Protein AF-A0A6L6IT18-F1 (afdb_monomer)

pLDDT: mean 84.77, std 12.73, range [41.53, 96.62]

Organism: NCBI:txid2675752

Mean predicted aligned error: 7.25 Å

Radius of gyration: 15.09 Å; Cα contacts (8 Å, |Δi|>4): 44; chains: 1; bounding box: 24×24×49 Å

Structure (mmCIF, N/CA/C/O backbone):
data_AF-A0A6L6IT18-F1
#
_entry.id   AF-A0A6L6IT18-F1
#
loop_
_atom_site.group_PDB
_atom_site.id
_atom_site.type_symbol
_atom_site.label_atom_id
_atom_site.label_alt_id
_atom_site.label_comp_id
_atom_site.label_asym_id
_atom_site.label_entity_id
_atom_site.label_seq_id
_atom_site.pdbx_PDB_ins_code
_atom_site.Cartn_x
_atom_site.Cartn_y
_atom_site.Cartn_z
_atom_site.occupancy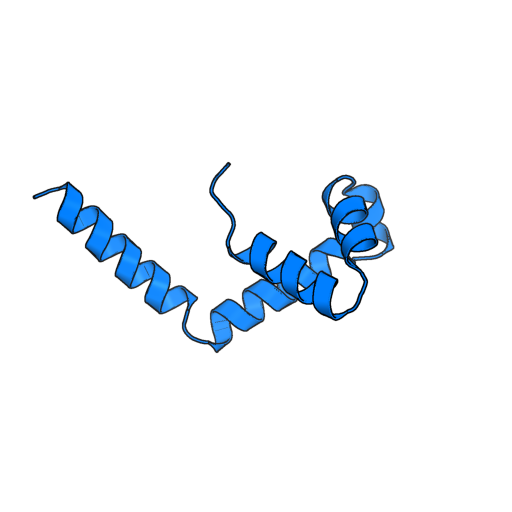
_atom_site.B_iso_or_equiv
_atom_site.auth_seq_id
_atom_site.auth_comp_id
_atom_site.auth_asym_id
_atom_site.auth_atom_id
_atom_site.pdbx_PDB_model_num
ATOM 1 N N . MET A 1 1 ? -6.912 13.785 -10.125 1.00 41.53 1 MET A N 1
ATOM 2 C CA . MET A 1 1 ? -6.422 12.832 -9.108 1.00 41.53 1 MET A CA 1
ATOM 3 C C . MET A 1 1 ? -5.768 11.692 -9.871 1.00 41.53 1 MET A C 1
ATOM 5 O O . MET A 1 1 ? -6.475 10.912 -10.490 1.00 41.53 1 MET A O 1
ATOM 9 N N . LYS A 1 2 ? -4.437 11.731 -10.012 1.00 43.78 2 LYS A N 1
ATOM 10 C CA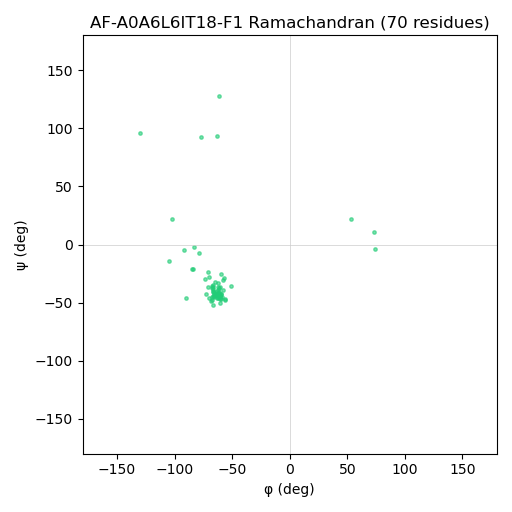 . LYS A 1 2 ? -3.672 10.757 -10.806 1.00 43.78 2 LYS A CA 1
ATOM 11 C C . LYS A 1 2 ? -3.898 9.387 -10.168 1.00 43.78 2 LYS A C 1
ATOM 13 O O . LYS A 1 2 ? -3.794 9.280 -8.953 1.00 43.78 2 LYS A O 1
ATOM 18 N N . ASP A 1 3 ? -4.296 8.412 -10.970 1.00 54.56 3 ASP A N 1
ATOM 19 C CA . ASP A 1 3 ? -4.695 7.083 -10.523 1.00 54.56 3 ASP A CA 1
ATOM 20 C C . ASP A 1 3 ? -3.507 6.378 -9.849 1.00 54.56 3 ASP A C 1
ATOM 22 O O . ASP A 1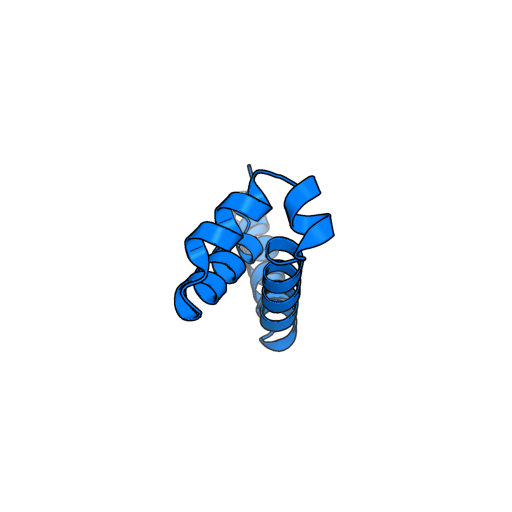 3 ? -2.629 5.824 -10.512 1.00 54.56 3 ASP A O 1
ATOM 26 N N . ASP A 1 4 ? -3.431 6.510 -8.525 1.00 83.88 4 ASP A N 1
ATOM 27 C CA . ASP A 1 4 ? -2.256 6.164 -7.739 1.00 83.88 4 ASP A CA 1
ATOM 28 C C . ASP A 1 4 ? -2.197 4.644 -7.582 1.00 83.88 4 ASP A C 1
ATOM 30 O O . ASP A 1 4 ? -2.853 4.047 -6.724 1.00 83.88 4 ASP A O 1
ATOM 34 N N . LEU A 1 5 ? -1.475 3.999 -8.501 1.00 86.62 5 LEU A N 1
ATOM 35 C CA . LEU A 1 5 ? -1.294 2.549 -8.544 1.00 86.62 5 LEU A CA 1
ATOM 36 C C . LEU A 1 5 ? -0.842 2.001 -7.185 1.00 86.62 5 LEU A C 1
ATOM 38 O O . LEU A 1 5 ? -1.300 0.935 -6.779 1.00 86.62 5 LEU A O 1
ATOM 42 N N . VAL A 1 6 ? -0.020 2.762 -6.458 1.00 90.50 6 VAL A N 1
ATOM 43 C CA . VAL A 1 6 ? 0.413 2.431 -5.097 1.00 90.50 6 VAL A CA 1
ATOM 44 C C . VAL A 1 6 ? -0.791 2.313 -4.167 1.00 90.50 6 VAL A C 1
ATOM 46 O O . VAL A 1 6 ? -0.926 1.315 -3.465 1.00 90.50 6 VAL A O 1
ATOM 49 N N . LYS A 1 7 ? -1.727 3.266 -4.214 1.00 92.12 7 LYS A N 1
ATOM 50 C CA . LYS A 1 7 ? -2.948 3.239 -3.399 1.00 92.12 7 LYS A CA 1
ATOM 51 C C . LYS A 1 7 ? -3.883 2.090 -3.779 1.00 92.12 7 LYS 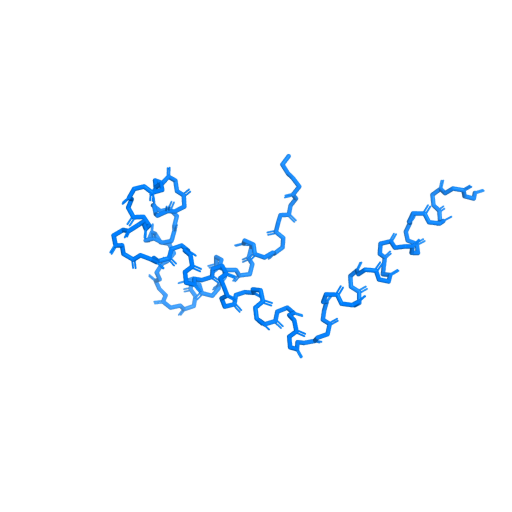A C 1
ATOM 53 O O . LYS A 1 7 ? -4.473 1.471 -2.896 1.00 92.12 7 LYS A O 1
ATOM 58 N N . ARG A 1 8 ? -4.007 1.765 -5.073 1.00 92.69 8 ARG A N 1
ATOM 59 C CA . ARG A 1 8 ? -4.784 0.594 -5.531 1.00 92.69 8 ARG A CA 1
ATOM 60 C C . ARG A 1 8 ? -4.173 -0.716 -5.039 1.00 92.69 8 ARG A C 1
ATOM 62 O O . ARG A 1 8 ? -4.906 -1.581 -4.564 1.00 92.69 8 ARG A O 1
ATOM 69 N N . LEU A 1 9 ? -2.849 -0.839 -5.097 1.00 93.06 9 LEU A N 1
ATOM 70 C CA . LEU A 1 9 ? -2.125 -1.995 -4.578 1.00 93.06 9 LEU A CA 1
ATOM 71 C C . LEU A 1 9 ? -2.242 -2.093 -3.048 1.00 93.06 9 LEU A C 1
ATOM 73 O O . LEU A 1 9 ? -2.546 -3.163 -2.528 1.00 93.06 9 LEU A O 1
ATOM 77 N N . ALA A 1 10 ? -2.088 -0.977 -2.333 1.00 95.12 10 ALA A N 1
ATOM 78 C CA . ALA A 1 10 ? -2.281 -0.889 -0.886 1.00 95.12 10 ALA A CA 1
ATOM 79 C C . ALA A 1 10 ? -3.683 -1.350 -0.466 1.00 95.12 10 ALA A C 1
ATOM 81 O O . ALA A 1 10 ? -3.813 -2.208 0.409 1.00 95.12 10 ALA A O 1
ATOM 82 N N . ARG A 1 11 ? -4.723 -0.857 -1.152 1.00 95.69 11 ARG A N 1
ATOM 83 C CA . ARG A 1 11 ? -6.116 -1.276 -0.949 1.00 95.69 11 ARG A CA 1
ATOM 84 C C . ARG A 1 11 ? -6.311 -2.767 -1.218 1.00 95.69 11 ARG A C 1
ATOM 86 O O . ARG A 1 11 ? -6.964 -3.446 -0.433 1.00 95.69 11 ARG A O 1
ATOM 93 N N . ALA A 1 12 ? -5.747 -3.292 -2.307 1.00 95.44 12 ALA A N 1
ATOM 94 C CA . ALA A 1 12 ? -5.852 -4.713 -2.634 1.00 95.44 12 ALA A CA 1
ATOM 95 C C . ALA A 1 12 ? -5.226 -5.594 -1.541 1.00 95.44 12 ALA A C 1
ATOM 97 O O . ALA A 1 12 ? -5.850 -6.558 -1.106 1.00 95.44 12 ALA A O 1
ATOM 98 N N . MET A 1 13 ? -4.044 -5.228 -1.036 1.00 95.69 13 MET A N 1
ATOM 99 C CA . MET A 1 13 ? -3.407 -5.934 0.082 1.00 95.69 13 MET A CA 1
ATOM 100 C C . MET A 1 13 ? -4.232 -5.852 1.371 1.00 95.69 13 MET A C 1
ATOM 102 O O . MET A 1 13 ? -4.414 -6.867 2.036 1.00 95.69 13 MET A O 1
ATOM 106 N N . ALA A 1 14 ? -4.785 -4.681 1.707 1.00 96.56 14 ALA A N 1
ATOM 107 C CA . ALA A 1 14 ? -5.692 -4.549 2.848 1.00 96.56 14 ALA A CA 1
ATOM 108 C C . ALA A 1 14 ? -6.949 -5.422 2.685 1.00 96.56 14 ALA A C 1
ATOM 110 O O . ALA A 1 14 ? -7.430 -6.003 3.655 1.00 96.56 14 ALA A O 1
AT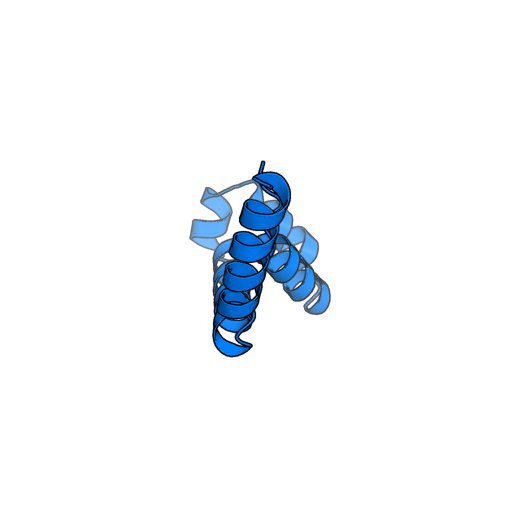OM 111 N N . GLY A 1 15 ? -7.459 -5.554 1.458 1.00 96.62 15 GLY A N 1
ATOM 112 C CA . GLY A 1 15 ? -8.553 -6.460 1.117 1.00 96.62 15 GLY A CA 1
ATOM 113 C C . GLY A 1 15 ? -8.220 -7.933 1.362 1.00 96.62 15 GLY A C 1
ATOM 114 O O . GLY A 1 15 ? -9.044 -8.638 1.938 1.00 96.62 15 GLY A O 1
ATOM 115 N N . LEU A 1 16 ? -7.015 -8.381 0.994 1.00 96.19 16 LEU A N 1
ATOM 116 C CA . LEU A 1 16 ? -6.544 -9.750 1.261 1.00 96.19 16 LEU A CA 1
ATOM 117 C C . LEU A 1 16 ? -6.462 -10.057 2.764 1.00 96.19 16 LEU A C 1
ATOM 119 O O . LEU A 1 16 ? -6.754 -11.175 3.175 1.00 96.19 16 LEU A O 1
ATOM 123 N N . ASP A 1 17 ? -6.135 -9.051 3.576 1.00 96.12 17 ASP A N 1
ATOM 124 C CA . ASP A 1 17 ? -6.083 -9.159 5.038 1.00 96.12 17 ASP A CA 1
ATOM 125 C C . ASP A 1 17 ? -7.461 -8.984 5.716 1.00 96.12 17 ASP A C 1
ATOM 127 O O . ASP A 1 17 ? -7.555 -9.040 6.943 1.00 96.12 17 ASP A O 1
ATOM 131 N N . GLY A 1 18 ? -8.534 -8.720 4.958 1.00 96.38 18 GLY A N 1
ATOM 132 C CA . GLY A 1 18 ? -9.869 -8.428 5.501 1.00 96.38 18 GLY A CA 1
ATOM 133 C C . GLY A 1 18 ? -10.014 -7.038 6.141 1.00 96.38 18 GLY A C 1
ATOM 134 O O . GLY A 1 18 ? -11.030 -6.753 6.768 1.00 96.38 18 GLY A O 1
ATOM 135 N N . LYS A 1 19 ? -9.034 -6.145 5.958 1.00 95.88 19 LYS A N 1
ATOM 136 C CA . LYS A 1 19 ? -8.932 -4.818 6.598 1.00 95.88 19 LYS A CA 1
ATOM 137 C C . LYS A 1 19 ? -9.334 -3.655 5.695 1.00 95.88 19 LYS A C 1
ATOM 139 O O . LYS A 1 19 ? -8.936 -2.513 5.914 1.00 95.88 19 LYS A O 1
ATOM 144 N N . ASN A 1 20 ? -10.121 -3.923 4.659 1.00 94.38 20 ASN A N 1
ATOM 145 C CA . ASN A 1 20 ? -10.453 -2.920 3.647 1.00 94.38 20 ASN A CA 1
ATOM 146 C C . ASN A 1 20 ? -11.206 -1.715 4.248 1.00 94.38 20 ASN A C 1
ATOM 148 O O . ASN A 1 20 ? -10.898 -0.570 3.939 1.00 94.38 20 ASN A O 1
ATOM 152 N N . ALA A 1 21 ? -12.145 -1.961 5.169 1.00 93.50 21 ALA A N 1
ATOM 153 C CA . ALA A 1 21 ? -12.893 -0.896 5.842 1.00 93.50 21 ALA A CA 1
ATOM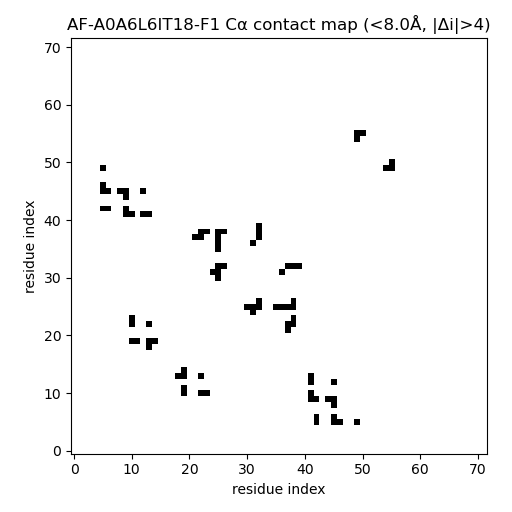 154 C C . ALA A 1 21 ? -11.999 -0.015 6.734 1.00 93.50 21 ALA A C 1
ATOM 156 O O . ALA A 1 21 ? -12.135 1.206 6.731 1.00 93.50 21 ALA A O 1
ATOM 157 N N . GLU A 1 22 ? -11.061 -0.625 7.461 1.00 93.12 22 GLU A N 1
ATOM 158 C CA . GLU A 1 22 ? -10.092 0.075 8.315 1.00 93.12 22 GLU A CA 1
ATOM 159 C C . GLU A 1 22 ? -9.136 0.923 7.473 1.00 93.12 22 GLU A C 1
ATOM 161 O O . GLU A 1 22 ? -8.870 2.078 7.800 1.00 93.12 22 GLU A O 1
ATOM 166 N N . PHE A 1 23 ? -8.670 0.370 6.350 1.00 94.69 23 PHE A N 1
ATOM 167 C CA . PHE A 1 23 ? -7.837 1.084 5.392 1.00 94.69 23 PHE A CA 1
ATOM 168 C C . PHE A 1 23 ? -8.558 2.304 4.812 1.00 94.69 23 PHE A C 1
ATOM 170 O O . PHE A 1 23 ? -7.982 3.387 4.808 1.00 94.69 23 PHE A O 1
ATOM 177 N N . GLU A 1 24 ? -9.814 2.173 4.374 1.00 93.31 24 GLU A N 1
ATOM 178 C CA . GLU A 1 24 ? -10.581 3.307 3.840 1.00 93.31 24 GLU A CA 1
ATOM 179 C C . GLU A 1 24 ? -10.901 4.363 4.903 1.00 93.31 24 GLU A C 1
ATOM 181 O O . GLU A 1 24 ? -10.789 5.559 4.631 1.00 93.31 24 GLU A O 1
ATOM 186 N N . ALA A 1 25 ? -11.250 3.944 6.122 1.00 92.06 25 ALA A N 1
ATOM 187 C CA . ALA A 1 25 ? -11.490 4.864 7.233 1.00 92.06 25 ALA A CA 1
ATOM 188 C C . ALA A 1 25 ? -10.223 5.663 7.581 1.00 92.06 25 ALA A C 1
ATOM 190 O O . ALA A 1 25 ? -10.269 6.888 7.704 1.00 92.06 25 ALA A O 1
ATOM 191 N N . SER A 1 26 ? -9.080 4.978 7.660 1.00 92.19 26 SER A N 1
ATOM 192 C CA . SER A 1 26 ? -7.771 5.579 7.928 1.00 92.19 26 SER A CA 1
ATOM 193 C C . SER A 1 26 ? -7.303 6.469 6.757 1.00 92.19 26 SER A C 1
ATOM 195 O O . SER A 1 26 ? -6.787 7.564 6.971 1.00 92.19 26 SER A O 1
ATOM 197 N N . ALA A 1 27 ? -7.608 6.095 5.506 1.00 90.44 27 ALA A N 1
ATOM 198 C CA . ALA A 1 27 ? -7.340 6.907 4.312 1.00 90.44 27 ALA A CA 1
ATOM 199 C C . ALA A 1 27 ? -8.141 8.219 4.264 1.00 90.44 27 ALA A C 1
ATOM 201 O O . ALA A 1 27 ? -7.677 9.204 3.686 1.00 90.44 27 ALA A O 1
ATOM 202 N N . ALA A 1 28 ? -9.360 8.221 4.809 1.00 91.88 28 ALA A N 1
ATOM 2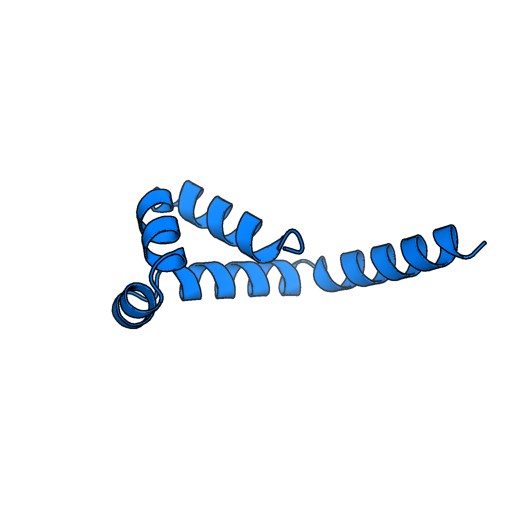03 C CA . ALA A 1 28 ? -10.230 9.393 4.862 1.00 91.88 28 ALA A CA 1
ATOM 204 C C . ALA A 1 28 ? -9.937 10.299 6.070 1.00 91.88 28 ALA A C 1
ATOM 206 O O . ALA A 1 28 ? -10.284 11.481 6.042 1.00 91.88 28 ALA A O 1
ATOM 207 N N . ASN A 1 29 ? -9.295 9.768 7.116 1.00 90.94 29 ASN A N 1
ATOM 208 C CA . ASN A 1 29 ? -9.000 10.492 8.347 1.00 90.94 29 ASN A CA 1
ATOM 209 C C . ASN A 1 29 ? -7.518 10.358 8.758 1.00 90.94 29 ASN A C 1
ATOM 211 O O . ASN A 1 29 ? -7.159 9.435 9.491 1.00 90.94 29 ASN A O 1
ATOM 215 N N . PRO A 1 30 ? -6.662 11.331 8.397 1.00 85.62 30 PRO A N 1
ATOM 216 C CA . PRO A 1 30 ? -5.237 11.306 8.735 1.00 85.62 30 PRO A CA 1
ATOM 217 C C . PRO A 1 30 ? -4.939 11.208 10.239 1.00 85.62 30 PRO A C 1
ATOM 219 O O . PRO A 1 30 ? -3.922 10.649 10.635 1.00 85.62 30 PRO A O 1
ATOM 222 N N . GLN A 1 31 ? -5.819 11.724 11.106 1.00 88.75 31 GLN A N 1
ATOM 223 C CA . GLN A 1 31 ? -5.634 11.609 12.558 1.00 88.75 31 GLN A CA 1
ATOM 224 C C . GLN A 1 31 ? -5.825 10.178 13.063 1.00 88.75 31 GLN A C 1
ATOM 226 O O . GLN A 1 31 ? -5.251 9.808 14.087 1.00 88.75 31 GLN A O 1
ATOM 231 N N . GLN A 1 32 ? -6.640 9.383 12.369 1.00 85.88 32 GLN A N 1
ATOM 232 C CA . GLN A 1 32 ? -6.815 7.971 12.670 1.00 85.88 32 GLN A CA 1
ATOM 233 C C . GLN A 1 32 ? -5.573 7.176 12.249 1.00 85.88 32 GLN A C 1
ATOM 235 O O . GLN A 1 32 ? -5.068 6.391 13.049 1.00 85.88 32 GLN A O 1
ATOM 240 N N . ASP A 1 33 ? -5.010 7.465 11.074 1.00 91.38 33 ASP A N 1
ATOM 241 C CA . ASP A 1 33 ? -3.765 6.833 10.622 1.00 91.38 33 ASP A CA 1
ATOM 242 C C . ASP A 1 33 ? -2.575 7.155 11.534 1.00 91.38 33 ASP A C 1
ATOM 244 O O . ASP A 1 33 ? -1.774 6.282 11.843 1.00 91.38 33 ASP A O 1
ATOM 248 N N . LEU A 1 34 ? -2.482 8.371 12.080 1.00 87.62 34 LEU A N 1
ATOM 249 C CA . LEU A 1 34 ? -1.446 8.683 13.075 1.00 87.62 34 LEU A CA 1
ATOM 250 C C . LEU A 1 34 ? -1.529 7.800 14.334 1.00 87.62 34 LEU A C 1
ATOM 252 O O . LEU A 1 34 ? -0.522 7.613 15.017 1.00 87.62 34 LEU A O 1
ATOM 256 N N . ARG A 1 35 ? -2.714 7.264 14.654 1.00 88.69 35 ARG A N 1
ATOM 257 C CA . ARG A 1 35 ? -2.934 6.395 15.819 1.00 88.69 35 ARG A CA 1
ATOM 258 C C . ARG A 1 35 ? -2.717 4.922 15.495 1.00 88.69 35 ARG A C 1
ATOM 260 O O . ARG A 1 35 ? -2.083 4.228 16.283 1.00 88.69 35 ARG A O 1
ATOM 267 N N . ASP A 1 36 ? -3.274 4.445 14.382 1.00 88.69 36 ASP A N 1
ATOM 268 C CA . ASP A 1 36 ? -3.307 3.015 14.042 1.00 88.69 36 ASP A CA 1
ATOM 269 C C . ASP A 1 36 ? -2.312 2.598 12.945 1.00 88.69 36 ASP A C 1
ATOM 271 O O . ASP A 1 36 ? -2.024 1.408 12.787 1.00 88.69 36 ASP A O 1
ATOM 275 N N . GLN A 1 37 ? -1.758 3.575 12.223 1.00 91.62 37 GLN A N 1
ATOM 276 C CA . GLN A 1 37 ? -0.815 3.441 11.109 1.00 91.62 37 GLN A CA 1
ATOM 277 C C . GLN A 1 37 ? -1.300 2.498 10.003 1.00 91.62 37 GLN A C 1
ATOM 279 O O . GLN A 1 37 ? -0.494 1.931 9.258 1.00 91.62 37 GLN A O 1
ATOM 284 N N . THR A 1 38 ? -2.609 2.268 9.902 1.00 92.25 38 THR A N 1
ATOM 285 C CA . THR A 1 38 ? -3.173 1.270 8.994 1.00 92.25 38 THR A CA 1
ATOM 286 C C . THR A 1 38 ? -2.980 1.685 7.547 1.00 92.25 38 THR A C 1
ATOM 288 O O . THR A 1 38 ? -2.491 0.881 6.751 1.00 92.25 38 THR A O 1
ATOM 291 N N . PHE A 1 39 ? -3.307 2.928 7.201 1.00 93.31 39 PHE A N 1
ATOM 292 C CA . PHE A 1 39 ? -3.145 3.435 5.846 1.00 93.31 39 PHE A CA 1
ATOM 293 C C . PHE A 1 39 ? -1.661 3.526 5.473 1.00 93.31 39 PHE A C 1
ATOM 295 O O . PHE A 1 39 ? -1.243 2.915 4.484 1.00 93.31 39 PHE A O 1
ATOM 302 N N . SER A 1 40 ? -0.846 4.181 6.304 1.00 94.44 40 SER A N 1
ATOM 303 C CA . SER A 1 40 ? 0.594 4.349 6.056 1.00 94.44 40 SER A CA 1
ATOM 304 C C . SER A 1 40 ? 1.337 3.015 5.907 1.00 94.44 40 SER A C 1
ATOM 306 O O . SER A 1 40 ? 2.177 2.869 5.019 1.00 94.44 40 SER A O 1
ATOM 308 N N . ARG A 1 41 ? 0.996 1.993 6.706 1.00 95.50 41 ARG A N 1
ATOM 309 C CA . ARG A 1 41 ? 1.615 0.659 6.614 1.00 95.50 41 ARG A CA 1
ATOM 310 C C . ARG A 1 41 ? 1.345 -0.020 5.273 1.00 95.50 41 ARG A C 1
ATOM 312 O O . ARG A 1 41 ? 2.257 -0.612 4.695 1.00 95.50 41 ARG A O 1
ATOM 319 N N . TYR A 1 42 ? 0.101 0.010 4.795 1.00 96.56 42 TYR A N 1
ATOM 320 C CA . TYR A 1 42 ? -0.245 -0.614 3.516 1.00 96.56 42 TYR A CA 1
ATOM 321 C C . TYR A 1 42 ? 0.335 0.159 2.333 1.00 96.56 42 TYR A C 1
ATOM 323 O O . TYR A 1 42 ? 0.804 -0.472 1.386 1.00 96.56 42 TYR A O 1
ATOM 331 N N . MET A 1 43 ? 0.381 1.491 2.414 1.00 95.00 43 MET A N 1
ATOM 332 C CA . MET A 1 43 ? 1.055 2.327 1.418 1.00 95.00 43 MET A CA 1
ATOM 333 C C . MET A 1 43 ? 2.550 2.002 1.337 1.00 95.00 43 MET A C 1
ATOM 335 O O . MET A 1 43 ? 3.036 1.670 0.260 1.00 95.00 43 MET A O 1
ATOM 339 N N . PHE A 1 44 ? 3.254 1.961 2.471 1.00 94.56 44 PHE A N 1
ATOM 340 C CA . PHE A 1 44 ? 4.678 1.614 2.510 1.00 94.56 44 PHE A CA 1
ATOM 341 C C . PHE A 1 44 ? 4.958 0.221 1.926 1.00 94.56 44 PHE A C 1
ATOM 343 O O . PHE A 1 44 ? 5.861 0.042 1.111 1.00 94.56 44 PHE A O 1
ATOM 350 N N . ARG A 1 45 ? 4.148 -0.784 2.288 1.00 94.25 45 ARG A N 1
ATOM 351 C CA . ARG A 1 45 ? 4.274 -2.131 1.707 1.00 94.25 45 ARG A CA 1
ATOM 352 C C . ARG A 1 45 ? 4.039 -2.131 0.198 1.00 94.25 45 ARG A C 1
ATOM 354 O O . ARG A 1 45 ? 4.716 -2.868 -0.514 1.00 94.25 45 ARG A O 1
ATOM 361 N N . ALA A 1 46 ? 3.096 -1.327 -0.291 1.00 93.19 46 ALA A N 1
ATOM 362 C CA . ALA A 1 46 ? 2.790 -1.252 -1.714 1.00 93.19 46 ALA A CA 1
ATOM 363 C C . ALA A 1 46 ? 3.978 -0.659 -2.476 1.00 93.19 46 ALA A C 1
ATOM 365 O O . ALA A 1 46 ? 4.393 -1.209 -3.494 1.00 93.19 46 ALA A O 1
ATOM 366 N N . GLU A 1 47 ? 4.576 0.406 -1.944 1.00 90.62 47 GLU A N 1
ATOM 367 C CA . GLU A 1 47 ? 5.794 1.011 -2.487 1.00 90.62 47 GLU A CA 1
ATOM 368 C C . GLU A 1 47 ? 6.971 0.028 -2.488 1.00 90.62 47 GLU A C 1
ATOM 370 O O . GLU A 1 47 ? 7.670 -0.103 -3.493 1.00 90.62 47 GLU A O 1
ATOM 375 N N . GLU A 1 48 ? 7.163 -0.726 -1.404 1.00 91.56 48 GLU A N 1
ATOM 376 C CA . GLU A 1 48 ? 8.192 -1.766 -1.324 1.00 91.56 48 GLU A CA 1
ATOM 377 C C . GLU A 1 48 ? 8.000 -2.866 -2.373 1.00 91.56 48 GLU A C 1
ATOM 379 O O . GLU A 1 48 ? 8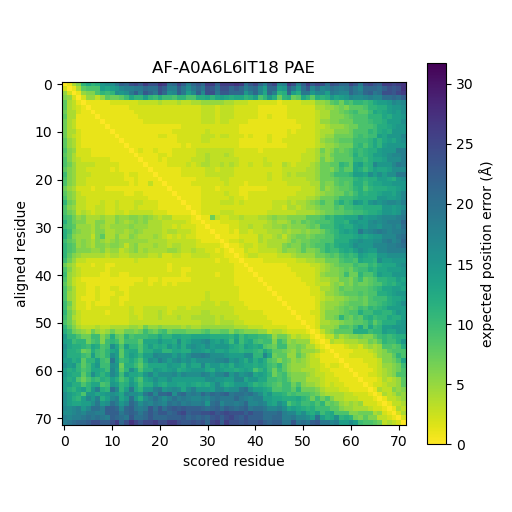.965 -3.266 -3.028 1.00 91.56 48 GLU A O 1
ATOM 384 N N . VAL A 1 49 ? 6.769 -3.343 -2.573 1.00 90.25 49 VAL A N 1
ATOM 385 C CA . VAL A 1 49 ? 6.451 -4.342 -3.605 1.00 90.25 49 VAL A CA 1
ATOM 386 C C . VAL A 1 49 ? 6.746 -3.789 -4.997 1.00 90.25 49 VAL A C 1
ATOM 388 O O . VAL A 1 49 ? 7.404 -4.457 -5.799 1.00 90.25 49 VAL A O 1
ATOM 391 N N . MET A 1 50 ? 6.327 -2.556 -5.275 1.00 86.75 50 MET A N 1
ATOM 392 C CA . MET A 1 50 ? 6.599 -1.874 -6.542 1.00 86.75 50 MET A CA 1
ATOM 393 C C . MET A 1 50 ? 8.105 -1.732 -6.797 1.00 86.75 50 MET A C 1
ATOM 395 O O . MET A 1 50 ? 8.582 -1.982 -7.904 1.00 86.75 50 MET A O 1
ATOM 399 N N . ARG A 1 51 ? 8.873 -1.381 -5.764 1.00 85.25 51 ARG A N 1
ATOM 400 C CA . ARG A 1 51 ? 10.330 -1.235 -5.843 1.00 85.25 51 ARG A CA 1
ATOM 401 C C . ARG A 1 51 ? 11.031 -2.574 -6.077 1.00 85.25 51 ARG A C 1
ATOM 403 O O . ARG A 1 51 ? 11.925 -2.653 -6.913 1.00 85.25 51 ARG A O 1
ATOM 410 N N . ARG A 1 52 ? 10.641 -3.628 -5.350 1.00 85.50 52 ARG A N 1
ATOM 411 C CA . ARG A 1 52 ? 11.285 -4.955 -5.420 1.00 85.50 52 ARG A CA 1
ATOM 412 C C . ARG A 1 52 ? 10.960 -5.728 -6.693 1.00 85.50 52 ARG A C 1
ATOM 414 O O . ARG A 1 52 ? 11.773 -6.537 -7.122 1.00 85.50 52 ARG A O 1
ATOM 421 N N . SER A 1 53 ? 9.788 -5.501 -7.273 1.00 82.50 53 SER A N 1
ATOM 422 C CA . SER A 1 53 ? 9.355 -6.160 -8.511 1.00 82.50 53 SER A CA 1
ATOM 423 C C . SER A 1 53 ? 9.974 -5.561 -9.775 1.00 82.50 53 SER A C 1
ATOM 425 O O . SER A 1 53 ? 9.757 -6.100 -10.851 1.00 82.50 53 SER A O 1
ATOM 427 N N . GLY A 1 54 ? 10.706 -4.445 -9.671 1.00 76.81 54 GLY A N 1
ATOM 428 C CA . GLY A 1 54 ? 11.170 -3.696 -10.842 1.00 76.81 54 GLY A CA 1
ATOM 429 C C . GLY A 1 54 ? 10.060 -2.905 -11.547 1.00 76.81 54 GLY A C 1
ATOM 430 O O . GLY A 1 54 ? 10.365 -2.102 -12.423 1.00 76.81 54 GLY A O 1
ATOM 431 N N . LEU A 1 55 ? 8.797 -3.020 -11.107 1.00 71.50 55 LEU A N 1
ATOM 432 C CA . LEU A 1 55 ? 7.641 -2.355 -11.722 1.00 71.50 55 LEU A CA 1
ATOM 433 C C . LEU A 1 55 ? 7.774 -0.831 -11.770 1.00 71.50 55 LEU A C 1
ATOM 435 O O . LEU A 1 55 ? 7.243 -0.201 -12.679 1.00 71.50 55 LEU A O 1
ATOM 439 N N . VAL A 1 56 ? 8.479 -0.219 -10.811 1.00 72.38 56 VAL A N 1
ATOM 440 C CA . VAL A 1 56 ? 8.769 1.227 -10.850 1.00 72.38 56 VAL A CA 1
ATOM 441 C C . VAL A 1 56 ? 9.616 1.590 -12.071 1.00 72.38 56 VAL A C 1
ATOM 443 O O . VAL A 1 56 ? 9.348 2.601 -12.717 1.00 72.38 56 VAL A O 1
ATOM 446 N N . HIS A 1 57 ? 10.616 0.768 -12.396 1.00 74.25 57 HIS A N 1
ATOM 447 C CA . HIS A 1 57 ? 11.480 0.976 -13.554 1.00 74.25 57 HIS A CA 1
ATOM 448 C C . HIS A 1 57 ? 10.705 0.740 -14.855 1.00 74.25 57 HIS A C 1
ATOM 450 O O . HIS A 1 57 ? 10.711 1.600 -15.734 1.00 74.25 57 HIS A O 1
ATOM 456 N N . ASP A 1 58 ? 9.935 -0.347 -14.920 1.00 72.62 58 ASP A N 1
ATOM 457 C CA . ASP A 1 58 ? 9.126 -0.683 -16.094 1.00 72.62 58 ASP A CA 1
ATOM 458 C C . ASP A 1 58 ? 8.047 0.372 -16.381 1.00 72.62 58 ASP A C 1
ATOM 460 O O . ASP A 1 58 ? 7.837 0.754 -17.531 1.00 72.62 58 ASP A O 1
ATOM 464 N N . LEU A 1 59 ? 7.388 0.912 -15.347 1.00 72.44 59 LEU A N 1
ATOM 465 C CA . LEU A 1 59 ? 6.419 2.004 -15.501 1.00 72.44 59 LEU A CA 1
ATOM 466 C C . LEU A 1 59 ? 7.066 3.305 -15.969 1.00 72.44 59 LEU A C 1
ATOM 468 O O . LEU A 1 59 ? 6.436 4.067 -16.705 1.00 72.44 59 LEU A O 1
ATOM 472 N N . HIS A 1 60 ? 8.294 3.582 -15.532 1.00 76.25 60 HIS A N 1
ATOM 473 C CA . HIS A 1 60 ? 9.030 4.761 -15.970 1.00 76.25 60 HIS A CA 1
ATOM 474 C C . HIS A 1 60 ? 9.398 4.659 -17.456 1.00 76.25 60 HIS A C 1
ATOM 476 O O . HIS A 1 60 ? 9.095 5.574 -18.221 1.00 76.25 60 HIS A O 1
ATOM 482 N N . GLU A 1 61 ? 9.939 3.515 -17.876 1.00 78.75 61 GLU A N 1
ATOM 483 C CA . GLU A 1 61 ? 10.216 3.187 -19.279 1.00 78.75 61 GLU A CA 1
ATOM 484 C C . GLU A 1 61 ? 8.960 3.285 -20.153 1.00 78.75 61 GLU A C 1
ATOM 486 O O . GLU A 1 61 ? 8.971 3.915 -21.214 1.00 78.75 61 GLU A O 1
ATOM 491 N N . LEU A 1 62 ? 7.845 2.708 -19.695 1.00 79.81 62 LEU A N 1
ATOM 492 C CA . LEU A 1 62 ? 6.579 2.746 -20.423 1.00 79.81 62 LEU A CA 1
ATOM 493 C C . LEU A 1 62 ? 6.067 4.182 -20.595 1.00 79.81 62 LEU A C 1
ATOM 495 O O . LEU A 1 62 ? 5.561 4.539 -21.659 1.00 79.81 62 LEU A O 1
ATOM 499 N N . ARG A 1 63 ? 6.218 5.018 -19.560 1.00 80.44 63 A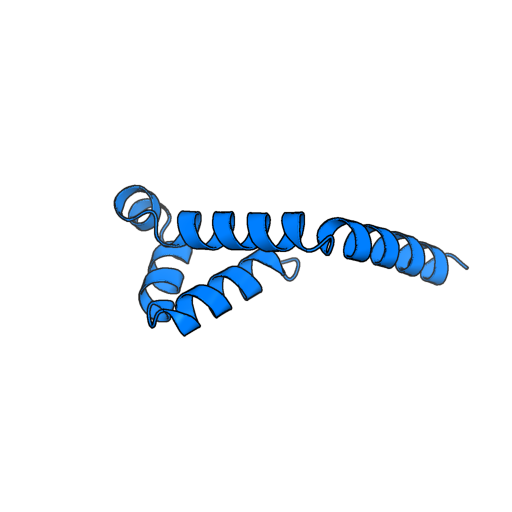RG A N 1
ATOM 500 C CA . ARG A 1 63 ? 5.813 6.426 -19.593 1.00 80.44 63 ARG A CA 1
ATOM 501 C C . ARG A 1 63 ? 6.647 7.227 -20.588 1.00 80.44 63 ARG A C 1
ATOM 503 O O . ARG A 1 63 ? 6.069 7.946 -21.391 1.00 80.44 63 ARG A O 1
ATOM 510 N N . LEU A 1 64 ? 7.969 7.051 -20.589 1.00 77.12 64 LEU A N 1
ATOM 511 C CA . LEU A 1 64 ? 8.861 7.705 -21.552 1.00 77.12 64 LEU A CA 1
ATOM 512 C C . LEU A 1 64 ? 8.520 7.321 -22.998 1.00 77.12 64 LEU A C 1
ATOM 514 O O . LEU A 1 64 ? 8.461 8.186 -23.869 1.00 77.12 64 LEU A O 1
ATOM 518 N N . ARG A 1 65 ? 8.229 6.038 -23.254 1.00 77.06 65 ARG A N 1
ATOM 519 C CA . ARG A 1 65 ? 7.800 5.565 -24.583 1.00 77.06 65 ARG A CA 1
ATOM 520 C C . ARG A 1 65 ? 6.440 6.120 -24.988 1.00 77.06 65 ARG A C 1
ATOM 522 O O . ARG A 1 65 ? 6.262 6.494 -26.142 1.00 77.06 65 ARG A O 1
ATOM 529 N N . SER A 1 66 ? 5.491 6.182 -24.055 1.00 76.00 66 SER A N 1
ATOM 530 C CA . SER A 1 66 ? 4.167 6.756 -24.309 1.00 76.00 66 SER A CA 1
ATOM 531 C C . SER A 1 66 ? 4.253 8.248 -24.624 1.00 76.00 66 SER A C 1
ATOM 533 O O . SER A 1 66 ? 3.608 8.698 -25.564 1.00 76.00 66 SER A O 1
ATOM 535 N N . ASP A 1 67 ? 5.054 9.007 -23.876 1.00 72.69 67 ASP A N 1
ATOM 536 C CA . ASP A 1 67 ? 5.230 10.445 -24.102 1.00 72.69 67 ASP A CA 1
ATOM 537 C C . ASP A 1 67 ? 5.935 10.705 -25.452 1.00 72.69 67 ASP A C 1
ATOM 539 O O . ASP A 1 67 ? 5.554 11.619 -26.182 1.00 72.69 67 ASP A O 1
ATOM 543 N N . ALA A 1 68 ? 6.892 9.853 -25.843 1.00 68.75 68 ALA A N 1
ATOM 544 C CA . ALA A 1 68 ? 7.544 9.917 -27.153 1.00 68.75 68 ALA A CA 1
ATOM 545 C C . ALA A 1 68 ? 6.599 9.576 -28.322 1.00 68.75 68 ALA A C 1
ATOM 547 O O . ALA A 1 68 ? 6.677 10.207 -29.371 1.00 68.75 68 ALA A O 1
ATOM 548 N N . ALA A 1 69 ? 5.688 8.614 -28.143 1.00 63.50 69 ALA A N 1
ATOM 549 C CA . ALA A 1 69 ? 4.707 8.229 -29.161 1.00 63.50 69 ALA A CA 1
ATOM 550 C C . ALA A 1 69 ? 3.609 9.285 -29.383 1.00 63.50 69 ALA A C 1
ATOM 552 O O . ALA A 1 69 ? 2.995 9.308 -30.443 1.00 63.50 69 ALA A O 1
ATOM 553 N N . VAL A 1 70 ? 3.349 10.143 -28.393 1.00 64.50 70 VAL A N 1
ATOM 554 C CA . VAL A 1 70 ? 2.383 11.253 -28.496 1.00 64.50 70 VAL A CA 1
ATOM 555 C C . VAL A 1 70 ? 3.006 12.497 -29.148 1.00 64.50 70 VAL A C 1
ATOM 557 O O . VAL A 1 70 ? 2.282 13.352 -29.650 1.00 64.50 70 VAL A O 1
ATOM 560 N N . ALA A 1 71 ? 4.337 12.614 -29.142 1.00 59.53 71 ALA A N 1
ATOM 561 C CA . ALA A 1 71 ? 5.074 13.746 -29.706 1.00 59.53 71 ALA A CA 1
ATOM 562 C C . ALA A 1 71 ? 5.497 13.569 -31.182 1.00 59.53 71 ALA A C 1
ATOM 564 O O . ALA A 1 71 ? 6.070 14.502 -31.747 1.00 59.53 71 ALA A O 1
ATOM 565 N N . ALA A 1 72 ? 5.249 12.398 -31.782 1.00 54.31 72 ALA A N 1
ATOM 566 C CA . ALA A 1 72 ? 5.556 12.057 -33.176 1.00 54.31 72 ALA A CA 1
ATOM 567 C C . ALA A 1 72 ? 4.299 12.109 -34.056 1.00 54.31 72 ALA A C 1
ATOM 569 O O . ALA A 1 72 ? 4.436 12.504 -35.236 1.00 54.31 72 ALA A O 1
#

Foldseek 3Di:
DPPPVLQVQLLVVCVVVVNNVVLVVCVVPVVSCVVVVSVVVSSVVSVVCCVVVCVVVVVVVVVVVVVVVVVD

Secondary structure (DSSP, 8-state):
----HHHHHHHHHHHHTT-HHHHHHHHH-HHHHHHH-HHHHHHHHHHHHHHHTSHHHHHHHHHHHHHHHH--

Solvent-accessible surface area (backbone atoms only — not comparable to full-atom values): 3960 Å² total; per-residue (Å²): 131,80,84,52,62,46,57,55,45,14,47,50,53,30,46,77,71,72,37,40,68,58,32,52,53,19,67,75,32,66,74,52,20,77,73,68,38,51,30,60,53,34,40,51,52,25,48,49,51,36,60,74,68,45,46,56,56,54,53,50,53,51,47,55,53,52,56,53,66,74,74,111

Sequence (72 aa):
MKDDLVKRLARAMAGLDGKNAEFEASAANPQQDLRDQTFSRYMFRAEEVMRRSGLVHDLHELRLRSDAAVAA